Protein AF-A0AAD9PSB9-F1 (afdb_monomer_lite)

Sequence (115 aa):
MTQQEVSAVSTRPSSSQHHSANKQKKSVHADKGKEMNCIFCGKKHSKDRKQCPAWGKKCSTCHKPNHFSTVCKSQTKQKKQSSHVSIVDQDTSDQDDYVASLEEIYISQTQINYL

pLDDT: mean 71.21, std 16.03, range [49.62, 96.81]

Radius of gyration: 32.06 Å; chains: 1; bounding box: 65×72×84 Å

Structure (mmCIF, N/CA/C/O backbone):
data_AF-A0AAD9PSB9-F1
#
_entry.id   AF-A0AAD9PSB9-F1
#
loop_
_atom_site.group_PDB
_atom_site.id
_atom_site.type_symbol
_atom_site.label_atom_id
_atom_site.label_alt_id
_atom_site.label_comp_id
_atom_site.label_asym_id
_atom_site.label_entity_id
_atom_site.label_seq_id
_atom_site.pdbx_PDB_ins_code
_atom_site.Cartn_x
_atom_site.Cartn_y
_atom_site.Cartn_z
_atom_site.occupancy
_atom_site.B_iso_or_equiv
_atom_site.auth_seq_id
_atom_site.auth_comp_id
_atom_site.auth_asym_id
_atom_site.auth_atom_id
_atom_site.pdbx_PDB_model_num
ATOM 1 N N . MET A 1 1 ? 59.074 21.330 30.852 1.00 51.78 1 MET A N 1
ATOM 2 C CA . MET A 1 1 ? 57.827 22.014 31.266 1.00 51.78 1 MET A CA 1
ATOM 3 C C . MET A 1 1 ? 57.508 23.000 30.150 1.00 51.78 1 MET A C 1
ATOM 5 O O . MET A 1 1 ? 58.331 23.865 29.931 1.00 51.78 1 MET A O 1
ATOM 9 N N . THR A 1 2 ? 56.489 22.890 29.309 1.00 56.81 2 THR A N 1
ATOM 10 C CA . THR A 1 2 ? 55.281 22.061 29.251 1.00 56.81 2 THR A CA 1
ATOM 11 C C . THR A 1 2 ? 54.902 21.871 27.778 1.00 56.81 2 THR A C 1
ATOM 13 O O . THR A 1 2 ? 55.296 22.644 26.914 1.00 56.81 2 THR A O 1
ATOM 16 N N . GLN A 1 3 ? 54.176 20.790 27.535 1.00 51.09 3 GLN A N 1
ATOM 17 C CA . GLN A 1 3 ? 53.706 20.271 26.257 1.00 51.09 3 GLN A CA 1
ATOM 18 C C . GLN A 1 3 ? 52.859 21.303 25.499 1.00 51.09 3 GLN A C 1
ATOM 20 O O . GLN A 1 3 ? 52.073 22.018 26.116 1.00 51.09 3 GLN A O 1
ATOM 25 N N . GLN A 1 4 ? 52.996 21.356 24.172 1.00 53.66 4 GLN A N 1
ATOM 26 C CA . GLN A 1 4 ? 52.093 22.110 23.305 1.00 53.66 4 GLN A CA 1
ATOM 27 C C . GLN A 1 4 ? 51.387 21.118 22.381 1.00 53.66 4 GLN A C 1
ATOM 29 O O . GLN A 1 4 ? 51.929 20.637 21.389 1.00 53.66 4 GLN A O 1
ATOM 34 N N . GLU A 1 5 ? 50.193 20.737 22.821 1.00 58.00 5 GLU A N 1
ATOM 35 C CA . GLU A 1 5 ? 49.331 19.716 22.239 1.00 58.00 5 GLU A CA 1
ATOM 36 C C . GLU A 1 5 ? 48.554 20.313 21.057 1.00 58.00 5 GLU A C 1
ATOM 38 O O . GLU A 1 5 ? 47.691 21.174 21.230 1.00 58.00 5 GLU A O 1
ATOM 43 N N . VAL A 1 6 ? 48.845 19.861 19.836 1.00 56.62 6 VAL A N 1
ATOM 44 C CA . VAL A 1 6 ? 48.076 20.222 18.636 1.00 56.62 6 VAL A CA 1
ATOM 45 C C . VAL A 1 6 ? 46.924 19.240 18.441 1.00 56.62 6 VAL A C 1
ATOM 47 O O . VAL A 1 6 ? 47.015 18.257 17.712 1.00 56.62 6 VAL A O 1
ATOM 50 N N . SER A 1 7 ? 45.810 19.513 19.114 1.00 60.81 7 SER A N 1
ATOM 51 C CA . SER A 1 7 ? 44.544 18.807 18.904 1.00 60.81 7 SER A CA 1
ATOM 52 C C . SER A 1 7 ? 43.695 19.574 17.890 1.00 60.81 7 SER A C 1
ATOM 54 O O . SER A 1 7 ? 43.007 20.523 18.254 1.00 60.81 7 SER A O 1
ATOM 56 N N . ALA A 1 8 ? 43.714 19.176 16.618 1.00 55.16 8 ALA A N 1
ATOM 57 C CA . ALA A 1 8 ? 42.771 19.689 15.622 1.00 55.16 8 ALA A CA 1
ATOM 58 C C . ALA A 1 8 ? 42.095 18.522 14.896 1.00 55.16 8 ALA A C 1
ATOM 60 O O . ALA A 1 8 ? 42.524 18.048 13.848 1.00 55.16 8 ALA A O 1
ATOM 61 N N . VAL A 1 9 ? 41.018 18.034 15.507 1.00 57.25 9 VAL A N 1
ATOM 62 C CA . VAL A 1 9 ? 40.122 17.027 14.945 1.00 57.25 9 VAL A CA 1
ATOM 63 C C . VAL A 1 9 ? 39.335 17.630 13.771 1.00 57.25 9 VAL A C 1
ATOM 65 O O . VAL A 1 9 ? 38.394 18.396 13.960 1.00 57.25 9 VAL A O 1
ATOM 68 N N . SER A 1 10 ? 39.687 17.281 12.530 1.00 57.84 10 SER A N 1
ATOM 69 C CA . SER A 1 10 ? 38.854 17.579 11.355 1.00 57.84 10 SER A CA 1
ATOM 70 C C . SER A 1 10 ? 37.630 16.660 11.327 1.00 57.84 10 SER A C 1
ATOM 72 O O . SER A 1 10 ? 37.575 15.671 10.598 1.00 57.84 10 SER A O 1
ATOM 74 N N . THR A 1 11 ? 36.619 16.980 12.131 1.00 53.91 11 THR A N 1
ATOM 75 C CA . THR A 1 11 ? 35.293 16.375 11.984 1.00 53.91 11 THR A CA 1
ATOM 76 C C . THR A 1 11 ? 34.549 17.092 10.863 1.00 53.91 11 THR A C 1
ATOM 78 O O . THR A 1 11 ? 34.171 18.255 10.965 1.00 53.91 11 THR A O 1
ATOM 81 N N . ARG A 1 12 ? 34.363 16.383 9.746 1.00 60.28 12 ARG A N 1
ATOM 82 C CA . ARG A 1 12 ? 33.502 16.807 8.635 1.00 60.28 12 ARG A CA 1
ATOM 83 C C . ARG A 1 12 ? 32.090 17.037 9.194 1.00 60.28 12 ARG A C 1
ATOM 85 O O . ARG A 1 12 ? 31.538 16.092 9.764 1.00 60.28 12 ARG A O 1
ATOM 92 N N . PRO A 1 13 ? 31.468 18.218 9.035 1.00 49.62 13 PRO A N 1
ATOM 93 C CA . PRO A 1 13 ? 30.075 18.378 9.414 1.00 49.62 13 PRO A CA 1
ATOM 94 C C . PRO A 1 13 ? 29.223 17.573 8.429 1.00 49.62 13 PRO A C 1
ATOM 96 O O . PRO A 1 13 ? 29.023 17.961 7.279 1.00 49.62 13 PRO A O 1
ATOM 99 N N . SER A 1 14 ? 28.756 16.406 8.874 1.00 51.97 14 SER A N 1
ATOM 100 C CA . SER A 1 14 ? 27.707 15.654 8.195 1.00 51.97 14 SER A CA 1
ATOM 101 C C . SER A 1 14 ? 26.433 16.489 8.265 1.00 51.97 14 SER A C 1
ATOM 103 O O . SER A 1 14 ? 25.746 16.518 9.286 1.00 51.97 14 SER A O 1
ATOM 105 N N . SER A 1 15 ? 26.131 17.216 7.191 1.00 60.06 15 SER A N 1
ATOM 106 C CA . SER A 1 15 ? 24.861 17.911 7.009 1.00 60.06 15 SER A CA 1
ATOM 107 C C . SER A 1 15 ? 23.750 16.896 6.727 1.00 60.06 15 SER A C 1
ATOM 109 O O . SER A 1 15 ? 23.158 16.845 5.651 1.00 60.06 15 SER A O 1
ATOM 111 N N . SER A 1 16 ? 23.415 16.074 7.721 1.00 62.03 16 SER A N 1
ATOM 112 C CA . SER A 1 16 ? 22.153 15.344 7.726 1.00 62.03 16 SER A CA 1
ATOM 113 C C . SER A 1 16 ? 21.039 16.332 8.064 1.00 62.03 16 SER A C 1
ATOM 115 O O . SER A 1 16 ? 20.605 16.449 9.212 1.00 62.03 16 SER A O 1
ATOM 117 N N . GLN A 1 17 ? 20.600 17.084 7.054 1.00 54.34 17 GLN A N 1
ATOM 118 C CA . GLN A 1 17 ? 19.346 17.827 7.089 1.00 54.34 17 GLN A CA 1
ATOM 11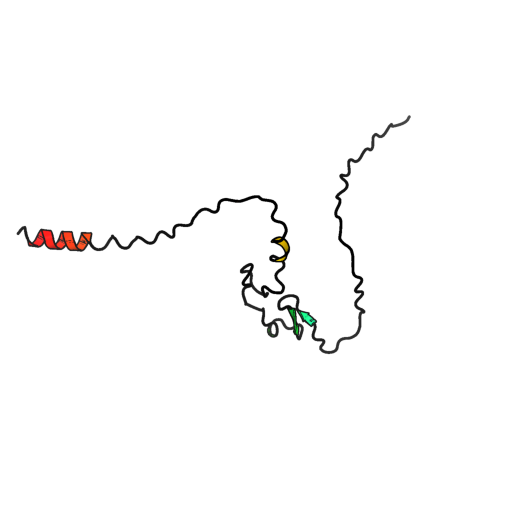9 C C . GLN A 1 17 ? 18.200 16.816 7.221 1.00 54.34 17 GLN A C 1
ATOM 121 O O . GLN A 1 17 ? 17.636 16.324 6.244 1.00 54.34 17 GLN A O 1
ATOM 126 N N . HIS A 1 18 ? 17.886 16.455 8.463 1.00 53.25 18 HIS A N 1
ATOM 127 C CA . HIS A 1 18 ? 16.669 15.741 8.800 1.00 53.25 18 HIS A CA 1
ATOM 128 C C . HIS A 1 18 ? 15.515 16.733 8.707 1.00 53.25 18 HIS A C 1
ATOM 130 O O . HIS A 1 18 ? 15.339 17.589 9.571 1.00 53.25 18 HIS A O 1
ATOM 136 N N . HIS A 1 19 ? 14.741 16.617 7.629 1.00 58.84 19 HIS A N 1
ATOM 137 C CA . HIS A 1 19 ? 13.461 17.293 7.521 1.00 58.84 19 HIS A CA 1
ATOM 138 C C . HIS A 1 19 ? 12.569 16.932 8.711 1.00 58.84 19 HIS A C 1
ATOM 140 O O . HIS A 1 19 ? 12.405 15.771 9.090 1.00 58.84 19 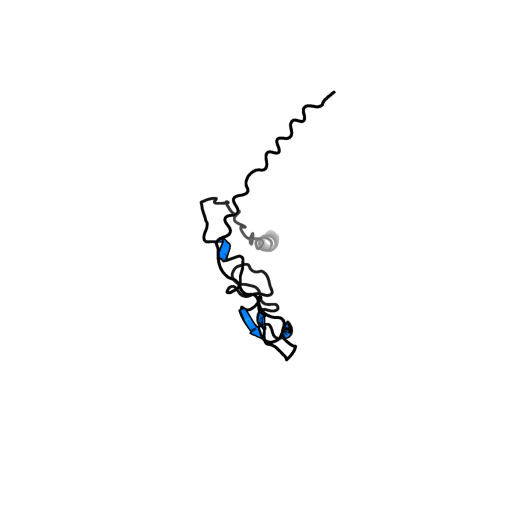HIS A O 1
ATOM 146 N N . SER A 1 20 ? 12.032 18.001 9.278 1.00 56.97 20 SER A N 1
ATOM 147 C CA . SER A 1 20 ? 11.169 18.096 10.437 1.00 56.97 20 SER A CA 1
ATOM 148 C C . SER A 1 20 ? 9.892 17.256 10.370 1.00 56.97 20 SER A C 1
ATOM 150 O O . SER A 1 20 ? 9.388 16.913 9.305 1.00 56.97 20 SER A O 1
ATOM 152 N N . ALA A 1 21 ? 9.311 17.129 11.567 1.00 54.12 21 ALA A N 1
ATOM 153 C CA . ALA A 1 21 ? 7.900 16.891 11.867 1.00 54.12 21 ALA A CA 1
ATOM 154 C C . ALA A 1 21 ? 7.439 15.422 11.883 1.00 54.12 21 ALA A C 1
ATOM 156 O O . ALA A 1 21 ? 7.043 14.841 10.884 1.00 54.12 21 ALA A O 1
ATOM 157 N N . ASN A 1 22 ? 7.318 14.839 13.076 1.00 58.16 22 ASN A N 1
ATOM 158 C CA . ASN A 1 22 ? 6.133 15.054 13.914 1.00 58.16 22 ASN A CA 1
ATOM 159 C C . ASN A 1 22 ? 6.209 14.142 15.152 1.00 58.16 22 ASN A C 1
ATOM 161 O O . ASN A 1 22 ? 6.401 12.930 15.058 1.00 58.16 22 ASN A O 1
ATOM 165 N N . LYS A 1 23 ? 6.045 14.748 16.329 1.00 59.66 23 LYS A N 1
ATOM 166 C CA . LYS A 1 23 ? 5.913 14.083 17.628 1.00 59.66 23 LYS A CA 1
ATOM 167 C C . LYS A 1 23 ? 4.734 13.108 17.576 1.00 59.66 23 LYS A C 1
ATOM 169 O O . LYS A 1 23 ? 3.583 13.526 17.564 1.00 59.66 23 LYS A O 1
ATOM 174 N N . GLN A 1 24 ? 5.003 11.812 17.680 1.00 61.41 24 GLN A N 1
ATOM 175 C CA . GLN A 1 24 ? 4.017 10.860 18.190 1.00 61.41 24 GLN A CA 1
ATOM 176 C C . GLN A 1 24 ? 4.636 10.074 19.341 1.00 61.41 24 GLN A C 1
ATOM 178 O O . GLN A 1 24 ? 5.086 8.942 19.189 1.00 61.41 24 GLN A O 1
ATOM 183 N N . LYS A 1 25 ? 4.625 10.692 20.528 1.00 58.19 25 LYS A N 1
ATOM 184 C CA . LYS A 1 25 ? 4.606 9.933 21.780 1.00 58.19 25 LYS A CA 1
ATOM 185 C C . LYS A 1 25 ? 3.318 9.110 21.757 1.00 58.19 25 LYS A C 1
ATOM 187 O O . LYS A 1 25 ? 2.240 9.683 21.889 1.00 58.19 25 LYS A O 1
ATOM 192 N N . LYS A 1 26 ? 3.404 7.797 21.546 1.00 59.66 26 LYS A N 1
ATOM 193 C CA . LYS A 1 26 ? 2.272 6.904 21.811 1.00 59.66 26 LYS A CA 1
ATOM 194 C C . LYS A 1 26 ? 2.480 6.266 23.171 1.00 59.66 26 LYS A C 1
ATOM 196 O O . LYS A 1 26 ? 3.463 5.572 23.409 1.00 59.66 26 LYS A O 1
ATOM 201 N N . SER A 1 27 ? 1.564 6.628 24.053 1.00 62.03 27 SER A N 1
ATOM 202 C CA . SER A 1 27 ? 1.440 6.213 25.4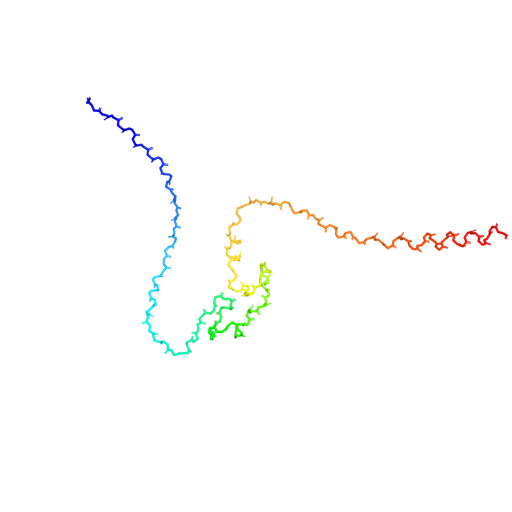34 1.00 62.03 27 SER A CA 1
ATOM 203 C C . SER A 1 27 ? 1.354 4.696 25.572 1.00 62.03 27 SER A C 1
ATOM 205 O O . SER A 1 27 ? 0.709 3.990 24.796 1.00 62.03 27 SER A O 1
ATOM 207 N N . VAL A 1 28 ? 2.020 4.229 26.620 1.00 68.06 28 VAL A N 1
ATOM 208 C CA . VAL A 1 28 ? 1.907 2.902 27.209 1.00 68.06 28 VAL A CA 1
ATOM 209 C C . VAL A 1 28 ? 0.516 2.787 27.830 1.00 68.06 28 VAL A C 1
ATOM 211 O O . VAL A 1 28 ? 0.306 3.341 28.898 1.00 68.06 28 VAL A O 1
ATOM 214 N N . HIS A 1 29 ? -0.432 2.088 27.196 1.00 58.56 29 HIS A N 1
ATOM 215 C CA . HIS A 1 29 ? -1.644 1.618 27.882 1.00 58.56 29 HIS A CA 1
ATOM 216 C C . HIS A 1 29 ? -2.132 0.263 27.349 1.00 58.56 29 HIS A C 1
ATOM 218 O O . HIS A 1 29 ? -2.593 0.147 26.211 1.00 58.56 29 HIS A O 1
ATOM 224 N N . ALA A 1 30 ? -2.048 -0.722 28.246 1.00 55.41 30 ALA A N 1
ATOM 225 C CA . ALA A 1 30 ? -2.964 -1.835 28.496 1.00 55.41 30 ALA A CA 1
ATOM 226 C C . ALA A 1 30 ? -3.470 -2.655 27.297 1.00 55.41 30 ALA A C 1
ATOM 228 O O . ALA A 1 30 ? -4.394 -2.265 26.586 1.00 55.41 30 ALA A O 1
ATOM 229 N N . ASP A 1 31 ? -2.846 -3.818 27.150 1.00 64.56 31 ASP A N 1
ATOM 230 C CA . ASP A 1 31 ? -3.390 -5.108 26.724 1.00 64.56 31 ASP A CA 1
ATOM 231 C C . ASP A 1 31 ? -4.931 -5.205 26.678 1.00 64.56 31 ASP A C 1
ATOM 233 O O . ASP A 1 31 ? -5.587 -5.267 27.710 1.00 64.56 31 ASP A O 1
ATOM 237 N N . LYS A 1 32 ? -5.493 -5.176 25.463 1.00 58.50 32 LYS A N 1
ATOM 238 C CA . LYS A 1 32 ? -6.829 -5.690 25.096 1.00 58.50 32 LYS A CA 1
ATOM 239 C C . LYS A 1 32 ? -6.856 -5.871 23.579 1.00 58.50 32 LYS A C 1
ATOM 241 O O . LYS A 1 32 ? -7.196 -4.923 22.882 1.00 58.50 32 LYS A O 1
ATOM 246 N N . GLY A 1 33 ? -6.403 -7.018 23.064 1.00 62.78 33 GLY A N 1
ATOM 247 C CA . GLY A 1 33 ? -6.622 -7.453 21.668 1.00 62.78 33 GLY A CA 1
ATOM 248 C C . GLY A 1 33 ? -6.533 -6.362 20.586 1.00 62.78 33 GLY A C 1
ATOM 249 O O . GLY A 1 33 ? -7.441 -6.234 19.773 1.00 62.78 33 GLY A O 1
ATOM 250 N N . LYS A 1 34 ? -5.494 -5.516 20.615 1.00 69.50 34 LYS A N 1
ATOM 251 C CA . LYS A 1 34 ? -5.462 -4.276 19.827 1.00 69.50 34 LYS A CA 1
ATOM 252 C C . LYS A 1 34 ? -4.985 -4.548 18.411 1.00 69.50 34 LYS A C 1
ATOM 254 O O . LYS A 1 34 ? -3.822 -4.896 18.209 1.00 69.50 34 LYS A O 1
ATOM 259 N N . GLU A 1 35 ? -5.867 -4.328 17.445 1.00 81.94 35 GLU A N 1
ATOM 260 C CA . GLU A 1 35 ? -5.493 -4.204 16.041 1.00 81.94 35 GLU A CA 1
ATOM 261 C C . GLU A 1 35 ? -4.359 -3.180 15.895 1.00 81.94 35 GLU A C 1
ATOM 263 O O . GLU A 1 35 ? -4.447 -2.041 16.367 1.00 81.94 35 GLU A O 1
ATOM 268 N N . MET A 1 36 ? -3.272 -3.583 15.244 1.00 88.88 36 MET A N 1
ATOM 269 C CA . MET A 1 36 ? -2.137 -2.718 14.946 1.00 88.88 36 MET A CA 1
ATOM 270 C C . MET A 1 36 ? -2.120 -2.356 13.473 1.00 88.88 36 MET A C 1
ATOM 272 O O . MET A 1 36 ? -2.455 -3.161 12.608 1.00 88.88 36 MET A O 1
ATOM 276 N N . ASN A 1 37 ? -1.639 -1.147 13.189 1.00 91.44 37 ASN A N 1
ATOM 277 C CA . ASN A 1 37 ? -1.262 -0.772 11.835 1.00 91.44 37 ASN A CA 1
ATOM 278 C C . ASN A 1 37 ? -0.073 -1.637 11.413 1.00 91.44 37 ASN A C 1
ATOM 280 O O . ASN A 1 37 ? 1.035 -1.495 11.939 1.00 91.44 37 ASN A O 1
ATOM 284 N N . CYS A 1 38 ? -0.306 -2.546 10.480 1.00 93.00 38 CYS A N 1
ATOM 285 C CA . CYS A 1 38 ? 0.711 -3.466 10.027 1.00 93.00 38 CYS A CA 1
ATOM 286 C C . CYS A 1 38 ? 1.639 -2.800 9.010 1.00 93.00 38 CYS A C 1
ATOM 288 O O . CYS A 1 38 ? 1.204 -2.309 7.971 1.00 93.00 38 CYS A O 1
ATOM 290 N N . ILE A 1 39 ? 2.943 -2.846 9.281 1.00 92.56 39 ILE A N 1
ATOM 291 C CA . ILE A 1 39 ? 3.981 -2.270 8.413 1.00 92.56 39 ILE A CA 1
ATOM 292 C C . ILE A 1 39 ? 4.170 -3.029 7.092 1.00 92.56 39 ILE A C 1
ATOM 294 O O . ILE A 1 39 ? 4.817 -2.523 6.183 1.00 92.56 39 ILE A O 1
ATOM 298 N N . PHE A 1 40 ? 3.640 -4.249 7.002 1.00 94.38 40 PHE A N 1
ATOM 299 C CA . PHE A 1 40 ? 3.820 -5.154 5.869 1.00 94.38 40 PHE A CA 1
ATOM 300 C C . PHE A 1 40 ? 2.696 -5.020 4.839 1.00 94.38 40 PHE A C 1
ATOM 302 O O . PHE A 1 40 ? 2.941 -5.019 3.636 1.00 94.38 40 PHE A O 1
ATOM 309 N N . CYS A 1 41 ? 1.451 -4.866 5.292 1.00 94.00 41 CYS A N 1
ATOM 310 C CA . CYS A 1 41 ? 0.298 -4.734 4.401 1.00 94.00 41 CYS A CA 1
ATOM 311 C C . CYS A 1 41 ? -0.341 -3.337 4.410 1.00 94.00 41 CYS A C 1
ATOM 313 O O . CYS A 1 41 ? -1.173 -3.054 3.552 1.00 94.00 41 CYS A O 1
ATOM 315 N N . GLY A 1 42 ? 0.003 -2.478 5.376 1.00 91.62 42 GLY A N 1
ATOM 316 C CA . GLY A 1 42 ? -0.577 -1.142 5.547 1.00 91.62 42 GLY A CA 1
ATOM 317 C C . GLY A 1 42 ? -1.977 -1.118 6.172 1.00 91.62 42 GLY A C 1
ATOM 318 O O . GLY A 1 42 ? -2.511 -0.040 6.412 1.00 91.62 42 GLY A O 1
ATOM 319 N N . LYS A 1 43 ? -2.579 -2.282 6.453 1.00 91.19 43 LYS A N 1
ATOM 320 C CA . LYS A 1 43 ? -3.916 -2.408 7.060 1.00 91.19 43 LYS A CA 1
ATOM 321 C C . LYS A 1 43 ? -3.835 -2.608 8.575 1.00 91.19 43 LYS A C 1
ATOM 323 O O . LYS A 1 43 ? -2.788 -2.980 9.106 1.00 91.19 43 LYS A O 1
ATOM 328 N N . LYS A 1 44 ? -4.957 -2.386 9.261 1.00 92.75 44 LYS A N 1
ATOM 329 C CA . LYS A 1 44 ? -5.135 -2.737 10.675 1.00 92.75 44 LYS A CA 1
ATOM 330 C C . LYS A 1 44 ? -5.554 -4.197 10.797 1.00 92.75 44 LYS A C 1
ATOM 332 O O . LYS A 1 44 ? -6.482 -4.608 10.111 1.00 92.75 44 LYS A O 1
ATOM 337 N N . HIS A 1 45 ? -4.847 -4.968 11.615 1.00 90.94 45 HIS A N 1
ATOM 338 C CA . HIS A 1 45 ? -5.225 -6.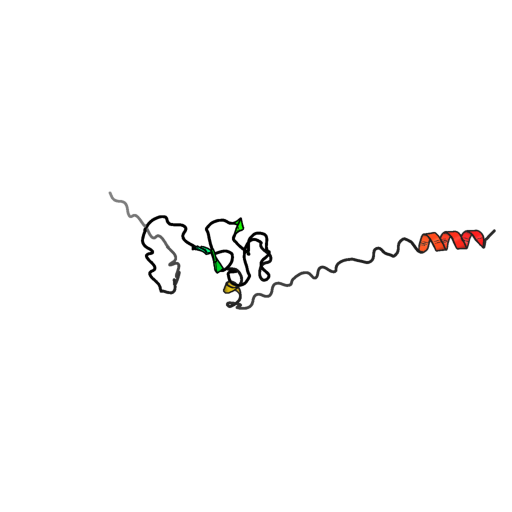335 11.984 1.00 90.94 45 HIS A CA 1
ATOM 339 C C . HIS A 1 45 ? -4.494 -6.762 13.264 1.00 90.94 45 HIS A C 1
ATOM 341 O O . HIS A 1 45 ? -3.610 -6.051 13.748 1.00 90.94 45 HIS A O 1
ATOM 347 N N . SER A 1 46 ? -4.851 -7.923 13.812 1.00 89.56 46 SER A N 1
ATOM 348 C CA . SER A 1 46 ? -4.174 -8.545 14.960 1.00 89.56 46 SER A CA 1
ATOM 349 C C . SER A 1 46 ? -2.688 -8.805 14.696 1.00 89.56 46 SER A C 1
ATOM 351 O O . SER A 1 46 ? -2.272 -8.972 13.554 1.00 89.56 46 SER A O 1
ATOM 353 N N . LYS A 1 47 ? -1.868 -8.926 15.749 1.00 84.62 47 LYS A N 1
ATOM 354 C CA . LYS A 1 47 ? -0.397 -9.066 15.617 1.00 84.62 47 LYS A CA 1
ATOM 355 C C . LYS A 1 47 ? 0.030 -10.362 14.934 1.00 84.62 47 LYS A C 1
ATOM 357 O O . LYS A 1 47 ? 1.195 -10.517 14.574 1.00 84.62 47 LYS A O 1
ATOM 362 N N . ASP A 1 48 ? -0.901 -11.299 14.807 1.00 88.31 48 ASP A N 1
ATOM 363 C CA . ASP A 1 48 ? -0.656 -12.575 14.174 1.00 88.31 48 ASP A CA 1
ATOM 364 C C . ASP A 1 48 ? -0.288 -12.383 12.698 1.00 88.31 48 ASP A C 1
ATOM 366 O O . ASP A 1 48 ? -1.014 -11.780 11.904 1.00 88.31 48 ASP A O 1
ATOM 370 N N . ARG A 1 49 ? 0.866 -12.940 12.328 1.00 86.75 49 ARG A N 1
ATOM 371 C CA . ARG A 1 49 ? 1.381 -12.927 10.958 1.00 86.75 49 ARG A CA 1
ATOM 372 C C . ARG A 1 49 ? 0.459 -13.678 10.005 1.00 86.75 49 ARG A C 1
ATOM 374 O O . ARG A 1 49 ? 0.377 -13.293 8.844 1.00 86.75 49 ARG A O 1
ATOM 381 N N . LYS A 1 50 ? -0.271 -14.687 10.493 1.00 89.06 50 LYS A N 1
ATOM 382 C CA . LYS A 1 50 ? -1.250 -15.446 9.696 1.00 89.06 50 LYS A CA 1
ATOM 383 C C . LYS A 1 50 ? -2.425 -14.585 9.232 1.00 89.06 50 LYS A C 1
ATOM 385 O O . LYS A 1 50 ? -3.004 -14.858 8.190 1.00 89.06 50 LYS A O 1
ATOM 390 N N . GLN A 1 51 ? -2.740 -13.527 9.979 1.00 89.44 51 GLN A N 1
ATOM 391 C CA . GLN A 1 51 ? -3.786 -12.562 9.635 1.00 89.44 51 GLN A CA 1
ATOM 392 C C . GLN A 1 51 ? -3.279 -11.466 8.688 1.00 89.44 51 GLN A C 1
ATOM 394 O O . GLN A 1 51 ? -4.054 -10.629 8.228 1.00 89.44 51 GLN A O 1
ATOM 399 N N . CYS A 1 52 ? -1.976 -11.440 8.387 1.00 94.50 52 CYS A N 1
ATOM 400 C CA . CYS A 1 52 ? -1.418 -10.456 7.480 1.00 94.50 52 CYS A CA 1
ATOM 401 C C . CYS A 1 52 ? -1.613 -10.902 6.021 1.00 94.50 52 CYS A C 1
ATOM 403 O O . CYS A 1 52 ? -0.959 -11.850 5.587 1.00 94.50 52 CYS A O 1
ATOM 405 N N . PRO A 1 53 ? -2.405 -10.183 5.204 1.00 94.31 53 PRO A N 1
ATOM 406 C CA . PRO A 1 53 ? -2.629 -10.553 3.803 1.00 94.31 53 PRO A CA 1
ATOM 407 C C . PRO A 1 53 ? -1.373 -10.418 2.930 1.00 94.31 53 PRO A C 1
ATOM 409 O O . PRO A 1 53 ? -1.328 -10.951 1.824 1.00 94.31 53 PRO A O 1
ATOM 412 N N . ALA A 1 54 ? -0.356 -9.692 3.403 1.00 96.06 54 ALA A N 1
ATOM 413 C CA . ALA A 1 54 ? 0.918 -9.567 2.706 1.00 96.06 54 ALA A CA 1
ATOM 414 C C . ALA A 1 54 ? 1.866 -10.746 2.973 1.00 96.06 54 ALA A C 1
ATOM 416 O O . ALA A 1 54 ? 2.875 -10.875 2.280 1.00 96.06 54 ALA A O 1
ATOM 417 N N . TRP A 1 55 ? 1.574 -11.597 3.963 1.00 95.81 55 TRP A N 1
ATOM 418 C CA . TRP A 1 55 ? 2.446 -12.711 4.323 1.00 95.81 55 TRP A CA 1
ATOM 419 C C . TRP A 1 55 ? 2.575 -13.703 3.161 1.00 95.81 55 TRP A C 1
ATOM 421 O O . TRP A 1 55 ? 1.580 -14.101 2.558 1.00 95.81 55 TRP A O 1
ATOM 431 N N . GLY A 1 56 ? 3.810 -14.057 2.796 1.00 94.06 56 GLY A N 1
ATOM 432 C CA . GLY A 1 56 ? 4.097 -14.948 1.664 1.00 94.06 56 GLY A CA 1
ATOM 433 C C . GLY A 1 56 ? 3.849 -14.349 0.271 1.00 94.06 56 GLY A C 1
ATOM 434 O O . GLY A 1 56 ? 4.196 -14.972 -0.730 1.00 94.06 56 GLY A O 1
ATOM 435 N N . LYS A 1 57 ? 3.295 -13.134 0.164 1.00 95.12 57 LYS A N 1
ATOM 436 C CA . LYS A 1 57 ? 3.116 -12.436 -1.117 1.00 95.12 57 LYS A CA 1
ATOM 437 C C . LYS A 1 57 ? 4.372 -11.651 -1.482 1.00 95.12 57 LYS A C 1
ATOM 439 O O . LYS A 1 57 ? 5.052 -11.117 -0.608 1.00 95.12 57 LYS A O 1
ATOM 444 N N . LYS A 1 58 ? 4.676 -11.570 -2.780 1.00 96.38 58 LYS A N 1
ATOM 445 C CA . LYS A 1 58 ? 5.778 -10.757 -3.312 1.00 96.38 58 LYS A CA 1
ATOM 446 C C . LYS A 1 58 ? 5.280 -9.351 -3.634 1.00 96.38 58 LYS A C 1
ATOM 448 O O . LYS A 1 58 ? 4.206 -9.179 -4.205 1.00 96.38 58 LYS A O 1
ATOM 453 N N . CYS A 1 59 ? 6.076 -8.353 -3.278 1.00 95.88 59 CYS A N 1
ATOM 454 C CA . CYS A 1 59 ? 5.838 -6.969 -3.660 1.00 95.88 59 CYS A CA 1
ATOM 455 C C . CYS A 1 59 ? 5.984 -6.806 -5.178 1.00 95.88 59 CYS A C 1
ATOM 457 O O . CYS A 1 59 ? 7.000 -7.228 -5.726 1.00 95.88 59 CYS A O 1
ATOM 459 N N . SER A 1 60 ? 5.030 -6.155 -5.853 1.00 94.12 60 SER A N 1
ATOM 460 C CA . SER A 1 60 ? 5.116 -5.941 -7.308 1.00 94.12 60 SER A CA 1
ATOM 461 C C . SER A 1 60 ? 6.174 -4.909 -7.705 1.00 94.12 60 SER A C 1
ATOM 463 O O . SER A 1 60 ? 6.593 -4.874 -8.851 1.00 94.12 60 SER A O 1
ATOM 465 N N . THR A 1 61 ? 6.631 -4.070 -6.770 1.00 93.06 61 THR A N 1
ATOM 466 C CA . THR A 1 61 ? 7.675 -3.070 -7.048 1.00 93.06 61 THR A CA 1
ATOM 467 C C . THR A 1 61 ? 9.080 -3.634 -6.893 1.00 93.06 61 THR A C 1
ATOM 469 O O . THR A 1 61 ? 9.943 -3.381 -7.723 1.00 93.06 61 THR A O 1
ATOM 472 N N . CYS A 1 62 ? 9.359 -4.351 -5.801 1.00 94.44 62 CYS A N 1
ATOM 473 C CA . CYS A 1 62 ? 10.725 -4.776 -5.488 1.00 94.44 62 CYS A CA 1
ATOM 474 C C . CYS A 1 62 ? 10.929 -6.292 -5.551 1.00 94.44 62 CYS A C 1
ATOM 476 O O . CYS A 1 62 ? 12.069 -6.734 -5.404 1.00 94.44 62 CYS A O 1
ATOM 478 N N . HIS A 1 63 ? 9.859 -7.067 -5.747 1.00 94.25 63 HIS A N 1
ATOM 479 C CA . HIS A 1 63 ? 9.847 -8.531 -5.827 1.00 94.25 63 HIS A CA 1
ATOM 480 C C . HIS A 1 63 ? 10.284 -9.267 -4.547 1.00 94.25 63 HIS A C 1
ATOM 482 O O . HIS A 1 63 ? 10.349 -10.495 -4.531 1.00 94.25 63 HIS A O 1
ATOM 488 N N . LYS A 1 64 ? 10.512 -8.547 -3.436 1.00 94.44 64 LYS A N 1
ATOM 489 C CA . LYS A 1 64 ? 10.763 -9.152 -2.117 1.00 94.44 64 LYS A CA 1
ATOM 490 C C . LYS A 1 64 ? 9.443 -9.567 -1.443 1.00 94.44 64 LYS A C 1
ATOM 492 O O . LYS A 1 64 ? 8.421 -8.911 -1.668 1.00 94.44 64 LYS A O 1
ATOM 497 N N . PRO A 1 65 ? 9.442 -10.630 -0.621 1.00 95.44 65 PRO A N 1
ATOM 498 C CA . PRO A 1 65 ? 8.233 -11.142 0.016 1.00 95.44 65 PRO A CA 1
ATOM 499 C C . PRO A 1 65 ? 7.730 -10.259 1.171 1.00 95.44 65 PRO A C 1
ATOM 501 O O . PRO A 1 65 ? 8.382 -9.300 1.596 1.00 95.44 65 PRO A O 1
ATOM 504 N N . ASN A 1 66 ? 6.574 -10.644 1.711 1.00 94.31 66 ASN A N 1
ATOM 505 C CA . ASN A 1 66 ? 5.986 -10.178 2.966 1.00 94.31 66 ASN A CA 1
ATOM 506 C C . ASN A 1 66 ? 5.524 -8.723 2.985 1.00 94.31 66 ASN A C 1
ATOM 508 O O . ASN A 1 66 ? 5.261 -8.207 4.062 1.00 94.31 66 ASN A O 1
ATOM 512 N N . HIS A 1 67 ? 5.415 -8.039 1.847 1.00 96.81 67 HIS A N 1
ATOM 513 C CA . HIS A 1 67 ? 4.827 -6.703 1.819 1.00 96.81 67 HIS A CA 1
ATOM 514 C C . HIS A 1 67 ? 4.167 -6.373 0.485 1.00 96.81 67 HIS A C 1
ATOM 516 O O . HIS A 1 67 ? 4.475 -6.972 -0.546 1.00 96.81 67 HIS A O 1
ATOM 522 N N . PHE A 1 68 ? 3.273 -5.388 0.511 1.00 95.94 68 PHE A N 1
ATOM 523 C CA . PHE A 1 68 ? 2.681 -4.825 -0.697 1.00 95.94 68 PHE A CA 1
ATOM 524 C C . PHE A 1 68 ? 3.447 -3.600 -1.192 1.00 95.94 68 PHE A C 1
ATOM 526 O O . PHE A 1 68 ? 4.136 -2.913 -0.436 1.00 95.94 68 PHE A O 1
ATOM 533 N N . SER A 1 69 ? 3.268 -3.294 -2.474 1.00 93.56 69 SER A N 1
ATOM 534 C CA . SER A 1 69 ? 3.876 -2.141 -3.146 1.00 93.56 69 SER A CA 1
ATOM 535 C C . SER A 1 69 ? 3.498 -0.810 -2.495 1.00 93.56 69 SER A C 1
ATOM 537 O O . SER A 1 69 ? 4.314 0.102 -2.451 1.00 93.56 69 SER A O 1
ATOM 539 N N . THR A 1 70 ? 2.309 -0.740 -1.889 1.00 92.81 70 THR A N 1
ATOM 540 C CA . THR A 1 70 ? 1.799 0.430 -1.155 1.00 92.81 70 THR A CA 1
ATOM 541 C C . THR A 1 70 ? 2.663 0.839 0.038 1.00 92.81 70 THR A C 1
ATOM 543 O O . THR A 1 70 ? 2.717 2.016 0.376 1.00 92.81 70 THR A O 1
ATOM 546 N N . VAL A 1 71 ? 3.345 -0.113 0.680 1.00 93.06 71 VAL A N 1
ATOM 547 C CA . VAL A 1 71 ? 4.230 0.134 1.832 1.00 93.06 71 VAL A CA 1
ATOM 548 C C . VAL A 1 71 ? 5.702 -0.107 1.485 1.00 93.06 71 VAL A C 1
ATOM 550 O O . VAL A 1 71 ? 6.563 -0.201 2.364 1.00 93.06 71 VAL A O 1
ATOM 553 N N . CYS A 1 72 ? 6.015 -0.232 0.192 1.00 94.75 72 CYS A N 1
ATOM 554 C CA . CYS A 1 72 ? 7.351 -0.567 -0.264 1.00 94.75 72 CYS A CA 1
ATOM 555 C C . CYS A 1 72 ? 8.319 0.605 -0.072 1.00 94.75 72 CYS A C 1
ATOM 557 O O . CYS A 1 72 ? 8.257 1.625 -0.756 1.00 94.75 72 CYS A O 1
ATOM 559 N N . LYS A 1 73 ? 9.311 0.412 0.800 1.00 89.94 73 LYS A N 1
ATOM 560 C CA . LYS A 1 73 ? 10.381 1.396 1.043 1.00 89.94 73 LYS A CA 1
ATOM 561 C C . LYS A 1 73 ? 11.310 1.610 -0.158 1.00 89.94 73 LYS A C 1
ATOM 563 O O . LYS A 1 73 ? 12.070 2.570 -0.171 1.00 89.94 73 LYS A O 1
ATOM 568 N N . SER A 1 74 ? 11.289 0.725 -1.156 1.00 86.50 74 SER A N 1
ATOM 569 C CA . SER A 1 74 ? 12.067 0.900 -2.389 1.00 86.50 74 SER A CA 1
ATOM 570 C C . SER A 1 74 ? 11.440 1.928 -3.335 1.00 86.50 74 SER A C 1
ATOM 572 O O . SER A 1 74 ? 12.163 2.514 -4.135 1.00 86.50 74 SER A O 1
ATOM 574 N N . GLN A 1 75 ? 10.132 2.189 -3.224 1.00 74.06 75 GLN A N 1
ATOM 575 C CA . GLN A 1 75 ? 9.426 3.134 -4.094 1.00 74.06 75 GLN A CA 1
ATOM 576 C C . GLN A 1 75 ? 9.857 4.589 -3.842 1.00 74.06 75 GLN A C 1
ATOM 578 O O . GLN A 1 75 ? 9.959 5.381 -4.775 1.00 74.06 75 GLN A O 1
ATOM 583 N N . THR A 1 76 ? 10.192 4.947 -2.599 1.00 64.75 76 THR A N 1
ATOM 584 C CA . THR A 1 76 ? 10.590 6.320 -2.238 1.00 64.75 76 THR A CA 1
ATOM 585 C C . THR A 1 76 ? 11.973 6.720 -2.758 1.00 64.75 76 THR A C 1
ATOM 587 O O . THR A 1 76 ? 12.288 7.907 -2.79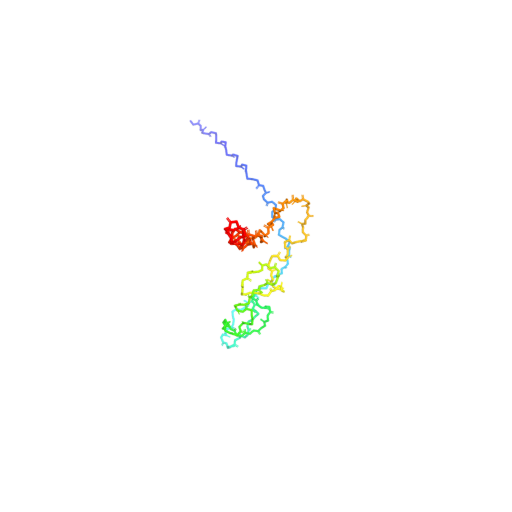4 1.00 64.75 76 THR A O 1
ATOM 590 N N . LYS A 1 77 ? 12.790 5.759 -3.212 1.00 61.44 77 LYS A N 1
ATOM 591 C CA . LYS A 1 77 ? 14.125 6.024 -3.774 1.00 61.44 77 LYS A CA 1
ATOM 592 C C . LYS A 1 77 ? 14.091 6.475 -5.240 1.00 61.44 77 LYS A C 1
ATOM 594 O O . LYS A 1 77 ? 15.087 6.982 -5.732 1.00 61.44 77 LYS A O 1
ATOM 599 N N . GLN A 1 78 ? 12.954 6.330 -5.923 1.00 59.41 78 GLN A N 1
ATOM 600 C CA . GLN A 1 78 ? 12.840 6.553 -7.372 1.00 59.41 78 GLN A CA 1
ATOM 601 C C . GLN A 1 78 ? 12.526 8.013 -7.767 1.00 59.41 78 GLN A C 1
ATOM 603 O O . GLN A 1 78 ? 12.503 8.325 -8.949 1.00 59.41 78 GLN A O 1
ATOM 608 N N . LYS A 1 79 ? 12.319 8.936 -6.809 1.00 59.28 79 LYS A N 1
ATOM 609 C CA . LYS A 1 79 ? 12.074 10.372 -7.094 1.00 59.28 79 LYS A CA 1
ATOM 610 C C . LYS A 1 79 ? 13.311 11.278 -6.981 1.00 59.28 79 LYS A C 1
ATOM 612 O O . LYS A 1 79 ? 13.174 12.494 -6.915 1.00 59.28 79 LYS A O 1
ATOM 617 N N . LYS A 1 80 ? 14.520 10.711 -6.968 1.00 60.03 80 LYS A N 1
ATOM 618 C CA . LYS A 1 80 ? 15.779 11.465 -7.084 1.00 60.03 80 LYS A CA 1
ATOM 619 C C . LYS A 1 80 ? 16.711 10.758 -8.067 1.00 60.03 80 LYS A C 1
ATOM 621 O O . LYS A 1 80 ? 17.689 10.148 -7.658 1.00 60.03 80 LYS A O 1
ATOM 626 N N . GLN A 1 81 ? 16.380 10.798 -9.353 1.00 58.88 81 GLN A N 1
ATOM 627 C CA . GLN A 1 81 ? 17.323 10.435 -10.410 1.00 58.88 81 GLN A CA 1
ATOM 628 C C . GLN A 1 81 ? 17.927 11.727 -10.973 1.00 58.88 81 GLN A C 1
ATOM 630 O O . GLN A 1 81 ? 17.390 12.321 -11.900 1.00 58.88 81 GLN A O 1
ATOM 635 N N . SER A 1 82 ? 19.033 12.179 -10.379 1.00 61.56 82 SER A N 1
ATOM 636 C CA . SER A 1 82 ? 20.107 12.769 -11.179 1.00 61.56 82 SER A CA 1
ATOM 637 C C . SER A 1 82 ? 20.813 11.605 -11.876 1.00 61.56 82 SER A C 1
ATOM 639 O O . SER A 1 82 ? 21.139 10.609 -11.231 1.00 61.56 82 SER A O 1
ATOM 641 N N . SER A 1 83 ? 20.980 11.730 -13.186 1.00 62.41 83 SER A N 1
ATOM 642 C CA . SER A 1 83 ? 21.508 10.753 -14.140 1.00 62.41 83 SER A CA 1
ATOM 643 C C . SER A 1 83 ? 22.727 9.951 -13.664 1.00 62.41 83 SER A C 1
ATOM 645 O O . SER A 1 83 ? 23.813 10.505 -13.506 1.00 62.41 83 SER A O 1
ATOM 647 N N . HIS A 1 84 ? 22.577 8.630 -13.565 1.00 56.69 84 HIS A N 1
ATOM 648 C CA . HIS A 1 84 ? 23.677 7.694 -13.798 1.00 56.69 84 HIS A CA 1
ATOM 649 C C . HIS A 1 84 ? 23.098 6.413 -14.408 1.00 56.69 84 HIS A C 1
ATOM 651 O O . HIS A 1 84 ? 22.620 5.525 -13.704 1.00 56.69 84 HIS A O 1
ATOM 657 N N . VAL A 1 85 ? 23.058 6.376 -15.739 1.00 65.88 85 VAL A N 1
ATOM 658 C CA . VAL A 1 85 ? 22.582 5.231 -16.520 1.00 65.88 85 VAL A CA 1
ATOM 659 C C . VAL A 1 85 ? 23.625 4.123 -16.407 1.00 65.88 85 VAL A C 1
ATOM 661 O O . VAL A 1 85 ? 24.768 4.306 -16.815 1.00 65.88 85 VAL A O 1
ATOM 664 N N . SER A 1 86 ? 23.242 2.984 -15.841 1.00 65.69 86 SER A N 1
ATOM 665 C CA . SER A 1 86 ? 24.030 1.755 -15.914 1.00 65.69 86 SER A CA 1
ATOM 666 C C . SER A 1 86 ? 23.460 0.916 -17.048 1.00 65.69 86 SER A C 1
ATOM 668 O O . SER A 1 86 ? 22.284 0.556 -17.010 1.00 65.69 86 SER A O 1
ATOM 670 N N . ILE A 1 87 ? 24.283 0.660 -18.063 1.00 64.19 87 ILE A N 1
ATOM 671 C CA . ILE A 1 87 ? 23.985 -0.285 -19.140 1.00 64.19 87 ILE A CA 1
ATOM 672 C C . ILE A 1 87 ? 23.704 -1.642 -18.479 1.00 64.19 87 ILE A C 1
ATOM 674 O O . ILE A 1 87 ? 24.508 -2.110 -17.675 1.00 64.19 87 ILE A O 1
ATOM 678 N N . VAL A 1 88 ? 22.535 -2.217 -18.749 1.00 71.00 88 VAL A N 1
ATOM 679 C CA . VAL A 1 88 ? 22.181 -3.583 -18.345 1.00 71.00 88 VAL A CA 1
ATOM 680 C C . VAL A 1 88 ? 22.464 -4.487 -19.534 1.00 71.00 88 VAL A C 1
ATOM 682 O O . VAL A 1 88 ? 21.938 -4.233 -20.616 1.00 71.00 88 VAL A O 1
ATOM 685 N N . ASP A 1 89 ? 23.308 -5.496 -19.317 1.00 64.94 89 ASP A N 1
ATOM 686 C CA . ASP A 1 89 ? 23.518 -6.611 -20.237 1.00 64.94 89 ASP A CA 1
ATOM 687 C C . ASP A 1 89 ? 22.166 -7.223 -20.609 1.00 64.94 89 ASP A C 1
ATOM 689 O O . ASP A 1 89 ? 21.309 -7.484 -19.759 1.00 64.94 89 ASP A O 1
ATOM 693 N N . GLN A 1 90 ? 21.963 -7.374 -21.909 1.00 62.81 90 GLN A N 1
ATOM 694 C CA . GLN A 1 90 ? 20.786 -7.993 -22.474 1.00 62.81 90 GLN A CA 1
ATOM 695 C C . GLN A 1 90 ? 21.014 -9.500 -22.418 1.00 62.81 90 GLN A C 1
ATOM 697 O O . GLN A 1 90 ? 21.695 -10.037 -23.282 1.00 62.81 90 GLN A O 1
ATOM 702 N N . ASP A 1 91 ? 20.457 -10.166 -21.402 1.00 58.38 91 ASP A N 1
ATOM 703 C CA . ASP A 1 91 ? 20.311 -11.623 -21.402 1.00 58.38 91 ASP A CA 1
ATOM 704 C C . ASP A 1 91 ? 19.450 -11.999 -22.619 1.00 58.38 91 ASP A C 1
ATOM 706 O O . ASP A 1 91 ? 18.213 -11.983 -22.580 1.00 58.38 91 ASP A O 1
ATOM 710 N N . THR A 1 92 ? 20.105 -12.280 -23.743 1.00 65.12 92 THR A N 1
ATOM 711 C CA . THR A 1 92 ? 19.526 -13.080 -24.810 1.00 65.12 92 THR A CA 1
ATOM 712 C C . THR A 1 92 ? 19.347 -14.459 -24.208 1.00 65.12 92 THR A C 1
ATOM 714 O O . THR A 1 92 ? 20.313 -15.164 -23.952 1.00 65.12 92 THR A O 1
ATOM 717 N N . SER A 1 93 ? 18.106 -14.806 -23.877 1.00 61.91 93 SER A N 1
ATOM 718 C CA . SER A 1 93 ? 17.755 -16.176 -23.534 1.00 61.91 93 SER A CA 1
ATOM 719 C C . SER A 1 93 ? 18.056 -17.025 -24.766 1.00 61.91 93 S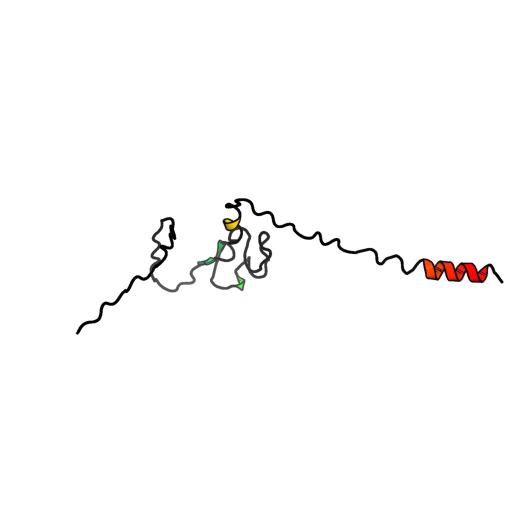ER A C 1
ATOM 721 O O . SER A 1 93 ? 17.226 -17.077 -25.671 1.00 61.91 93 SER A O 1
ATOM 723 N N . ASP A 1 94 ? 19.249 -17.617 -24.804 1.00 64.50 94 ASP A N 1
ATOM 724 C CA . ASP A 1 94 ? 19.637 -18.655 -25.751 1.00 64.50 94 ASP A CA 1
ATOM 725 C C . ASP A 1 94 ? 18.554 -19.736 -25.702 1.00 64.50 94 ASP A C 1
ATOM 727 O O . ASP A 1 94 ? 18.338 -20.403 -24.683 1.00 64.50 94 ASP A O 1
ATOM 731 N N . GLN A 1 95 ? 17.779 -19.829 -26.774 1.00 59.31 95 GLN A N 1
ATOM 732 C CA . GLN A 1 95 ? 16.774 -20.863 -26.946 1.00 59.31 95 GLN A CA 1
ATOM 733 C C . GLN A 1 95 ? 16.765 -21.248 -28.418 1.00 59.31 95 GLN A C 1
ATOM 735 O O . GLN A 1 95 ? 15.808 -21.010 -29.152 1.00 59.31 95 GLN A O 1
ATOM 740 N N . ASP A 1 96 ? 17.860 -21.882 -28.817 1.00 56.62 96 ASP A N 1
ATOM 741 C CA . ASP A 1 96 ? 18.061 -22.452 -30.139 1.00 56.62 96 ASP A CA 1
ATOM 742 C C . ASP A 1 96 ? 18.897 -23.741 -30.052 1.00 56.62 96 ASP A C 1
ATOM 744 O O . ASP A 1 96 ? 19.834 -23.966 -30.802 1.00 56.62 96 ASP A O 1
ATOM 748 N N . ASP A 1 97 ? 18.468 -24.659 -29.176 1.00 56.03 97 ASP A N 1
ATOM 749 C CA . ASP A 1 97 ? 18.973 -26.044 -29.111 1.00 56.03 97 ASP A CA 1
ATOM 750 C C . ASP A 1 97 ? 18.083 -27.055 -29.878 1.00 56.03 97 ASP A C 1
ATOM 752 O O . ASP A 1 97 ? 18.166 -28.265 -29.672 1.00 56.03 97 ASP A O 1
ATOM 756 N N . TYR A 1 98 ? 17.199 -26.602 -30.780 1.00 62.56 98 TYR A N 1
ATOM 757 C CA . TYR A 1 98 ? 16.293 -27.483 -31.549 1.00 62.56 98 TYR A CA 1
ATOM 758 C C . TYR A 1 98 ? 16.856 -27.923 -32.921 1.00 62.56 98 TYR A C 1
ATOM 760 O O . TYR A 1 98 ? 16.103 -28.278 -33.824 1.00 62.56 98 TYR A O 1
ATOM 768 N N . VAL A 1 99 ? 18.180 -27.919 -33.115 1.00 61.22 99 VAL A N 1
ATOM 769 C CA . VAL A 1 99 ? 18.819 -28.272 -34.407 1.00 61.22 99 VAL A CA 1
ATOM 770 C C . VAL A 1 99 ? 19.731 -29.504 -34.291 1.00 61.22 99 VAL A C 1
ATOM 772 O O . VAL A 1 99 ? 20.690 -29.648 -35.031 1.00 61.22 99 VAL A O 1
ATOM 775 N N . ALA A 1 100 ? 19.447 -30.429 -33.371 1.00 58.16 100 ALA A N 1
ATOM 776 C CA . ALA A 1 100 ? 20.223 -31.674 -33.241 1.00 58.16 100 ALA A CA 1
ATOM 777 C C . ALA A 1 100 ? 19.521 -32.927 -33.807 1.00 58.16 100 ALA A C 1
ATOM 779 O O . ALA A 1 100 ? 20.124 -33.990 -33.859 1.00 58.16 100 ALA A O 1
ATOM 780 N N . SER A 1 101 ? 18.258 -32.841 -34.242 1.00 60.28 101 SER A N 1
ATOM 781 C CA . SER A 1 101 ? 17.449 -34.022 -34.605 1.00 60.28 101 SER A CA 1
ATOM 782 C C . SER A 1 101 ? 17.160 -34.199 -36.103 1.00 60.28 101 SER A C 1
ATOM 784 O O . SER A 1 101 ? 16.617 -35.230 -36.493 1.00 60.28 101 SER A O 1
ATOM 786 N N . LEU A 1 102 ? 17.526 -33.242 -36.965 1.00 61.47 102 LEU A N 1
ATOM 787 C CA . LEU A 1 102 ? 17.272 -33.338 -38.413 1.00 61.47 102 LEU A CA 1
ATOM 788 C C . LEU A 1 102 ? 18.460 -33.885 -39.225 1.00 61.47 102 LEU A C 1
ATOM 790 O O . LEU A 1 102 ? 18.236 -34.460 -40.291 1.00 61.47 102 LEU A O 1
ATOM 794 N N . GLU A 1 103 ? 19.697 -33.792 -38.727 1.00 61.62 103 GLU A N 1
ATOM 795 C CA . GLU A 1 103 ? 20.864 -34.378 -39.412 1.00 61.62 103 GLU A CA 1
ATOM 796 C C . GLU A 1 103 ? 20.919 -35.907 -39.280 1.00 61.62 103 GLU A C 1
ATOM 798 O O . GLU A 1 103 ? 21.198 -36.590 -40.265 1.00 61.62 103 GLU A O 1
ATOM 803 N N . GLU A 1 104 ? 20.550 -36.480 -38.128 1.00 59.38 104 GLU A N 1
ATOM 804 C CA . GLU A 1 104 ? 20.529 -37.944 -37.959 1.00 59.38 104 GLU A CA 1
ATOM 805 C C . GLU A 1 104 ? 19.491 -38.628 -38.868 1.00 59.38 104 GLU A C 1
ATOM 807 O O . GLU A 1 104 ? 19.732 -39.716 -39.398 1.00 59.38 104 GLU A O 1
ATOM 812 N N . ILE A 1 105 ? 18.360 -37.967 -39.138 1.00 60.34 105 ILE A N 1
ATOM 813 C CA . ILE A 1 105 ? 17.329 -38.494 -40.042 1.00 60.34 105 ILE A CA 1
ATOM 814 C C . ILE A 1 105 ? 17.803 -38.433 -41.504 1.00 60.34 105 ILE A C 1
ATOM 816 O O . ILE A 1 105 ? 17.601 -39.395 -42.251 1.00 60.34 105 ILE A O 1
ATOM 820 N N . TYR A 1 106 ? 18.487 -37.360 -41.913 1.00 69.81 106 TYR A N 1
ATOM 821 C CA . TYR A 1 106 ? 18.981 -37.200 -43.287 1.00 69.81 106 TYR A CA 1
ATOM 822 C C . TYR A 1 106 ? 20.133 -38.165 -43.630 1.00 69.81 106 TYR A C 1
ATOM 824 O O . TYR A 1 106 ? 20.194 -38.700 -44.743 1.00 69.81 106 TYR A O 1
ATOM 832 N N . ILE A 1 107 ? 21.001 -38.477 -42.660 1.00 64.56 107 ILE A N 1
ATOM 833 C CA . ILE A 1 107 ? 22.079 -39.466 -42.837 1.00 64.56 107 ILE A CA 1
ATOM 834 C C . ILE A 1 107 ? 21.503 -40.883 -43.035 1.00 64.56 107 ILE A C 1
ATOM 836 O O . ILE A 1 107 ? 22.014 -41.651 -43.850 1.00 64.56 107 ILE A O 1
ATOM 840 N N . SER A 1 108 ? 20.389 -41.223 -42.376 1.00 59.56 108 SER A N 1
ATOM 841 C CA . SER A 1 108 ? 19.750 -42.541 -42.540 1.00 59.56 108 SER A CA 1
ATOM 842 C C . SER A 1 108 ? 19.067 -42.738 -43.906 1.00 59.56 108 SER A C 1
ATOM 844 O O . SER A 1 108 ? 19.069 -43.842 -44.447 1.00 59.56 108 SER A O 1
ATOM 846 N N . GLN A 1 109 ? 18.527 -41.672 -44.510 1.00 60.09 109 GLN A N 1
ATOM 847 C CA . GLN A 1 109 ? 17.849 -41.744 -45.815 1.00 60.09 109 GLN A CA 1
ATOM 848 C C . GLN A 1 109 ? 18.820 -41.749 -47.002 1.00 60.09 109 GLN A C 1
ATOM 850 O O . GLN A 1 109 ? 18.504 -42.294 -48.062 1.00 60.09 109 GLN A O 1
ATOM 855 N N . THR A 1 110 ? 20.020 -41.191 -46.835 1.00 59.78 110 THR A N 1
ATOM 856 C CA . THR A 1 110 ? 21.052 -41.189 -47.883 1.00 59.78 110 THR A CA 1
ATOM 857 C C . THR A 1 110 ? 21.801 -42.522 -47.988 1.00 59.78 110 THR A C 1
ATOM 859 O O . THR A 1 110 ? 22.214 -42.877 -49.089 1.00 59.78 110 THR A O 1
ATOM 862 N N . GLN A 1 111 ? 21.888 -43.321 -46.915 1.00 58.72 111 GLN A N 1
ATOM 863 C CA . GLN A 1 111 ? 22.479 -44.670 -46.979 1.00 58.72 111 GLN A CA 1
ATOM 864 C C . GLN A 1 111 ? 21.558 -45.742 -47.593 1.00 58.72 111 GLN A C 1
ATOM 866 O O . GLN A 1 111 ? 22.059 -46.748 -48.084 1.00 58.72 111 GLN A O 1
ATOM 871 N N . ILE A 1 112 ? 20.234 -45.537 -47.628 1.00 60.75 112 ILE A N 1
ATOM 872 C CA . ILE A 1 112 ? 19.295 -46.478 -48.277 1.00 60.75 112 ILE A CA 1
ATOM 873 C C . ILE A 1 112 ? 19.290 -46.319 -49.807 1.00 60.75 112 ILE A C 1
ATOM 875 O O . ILE A 1 112 ? 19.036 -47.281 -50.519 1.00 60.75 112 ILE A O 1
ATOM 879 N N . ASN A 1 113 ? 19.597 -45.128 -50.329 1.00 59.16 113 ASN A N 1
ATOM 880 C CA . ASN A 1 113 ? 19.559 -44.849 -51.773 1.00 59.16 113 ASN A CA 1
ATOM 881 C C . ASN A 1 113 ? 20.897 -45.092 -52.504 1.00 59.16 113 ASN A C 1
ATOM 883 O O . ASN A 1 113 ? 20.977 -44.866 -53.708 1.00 59.16 113 ASN A O 1
ATOM 887 N N . TYR A 1 114 ? 21.940 -45.533 -51.793 1.00 56.62 114 TYR A N 1
ATOM 888 C CA . TYR A 1 114 ? 23.262 -45.869 -52.348 1.00 56.62 114 TYR A CA 1
ATOM 889 C C . TYR A 1 114 ? 23.634 -47.357 -52.141 1.00 56.62 114 TYR A C 1
ATOM 891 O O . TYR A 1 114 ? 24.816 -47.691 -52.049 1.00 56.62 114 TYR A O 1
ATOM 899 N N . LEU A 1 115 ? 22.631 -48.246 -52.094 1.00 52.84 115 LEU A N 1
ATOM 900 C CA . LEU A 1 115 ? 22.768 -49.704 -52.235 1.00 52.84 115 LEU A CA 1
ATOM 901 C C . LEU A 1 115 ? 21.952 -50.202 -53.432 1.00 52.84 115 LEU A C 1
ATOM 903 O O . LEU A 1 115 ? 20.764 -49.824 -53.521 1.00 52.84 115 LEU A O 1
#

Foldseek 3Di:
DDDDDPDDDPDDPPPPPDDDDDDDPDDDDDDDQFFDQDLAERDTDGPDLVPQPQAQPAEPPPRHGRHYVVNDPVVVVPVDDPDDDDDDDDPPPPDPPPPPPPVVVVVVVVVVVVD

Secondary structure (DSSP, 8-state):
-------------------------------S---EE-TTTSSEE-S-GGG-TTTTPBPTTT--BS--GGG-TTGGGGG---S-PPPPP----------SSSHHHHHHHHHHTT-

Organism: Acropora cervicornis (NCBI:txid6130)